Protein AF-A0A950LUX8-F1 (afdb_monomer)

Foldseek 3Di:
DDDDDPPPDPPPPPDDQDDDPVLVVCVVVVNRDPVSVVSVLVNLLVVLVVLLVVLLVLCVVPVVLQPPFDRLVVLVVLLVVLCVQPVVLLSVLSPQPVSVVLSVVLVVCSVVVHDDPDRSSLSSQVSQLSSVSSCVSSVHDDDGDGDADPQWGAHPPPGIDGHPPPPPPD

Solvent-accessible surface area (backbone atoms only — not comparable to full-atom values): 10126 Å² total; per-residue (Å²): 141,82,82,80,79,80,88,82,69,86,75,76,81,74,81,76,84,82,79,54,70,68,58,50,55,29,44,77,70,73,63,49,49,72,69,55,54,52,52,52,50,51,45,53,46,55,52,44,53,52,44,52,50,51,43,38,61,55,43,72,76,40,70,82,44,36,64,96,49,73,65,58,61,62,27,50,52,47,39,50,53,23,47,74,78,25,46,70,26,39,48,54,52,63,64,34,76,62,51,53,55,49,48,56,50,44,47,50,31,62,77,68,72,48,86,64,100,54,62,59,25,56,58,60,29,44,51,29,18,50,22,51,36,21,28,58,68,43,69,54,93,84,87,85,74,60,54,70,52,96,42,34,36,62,28,67,100,77,47,73,46,78,49,82,73,76,68,93,75,128

Radius of gyration: 19.94 Å; Cα contacts (8 Å, |Δi|>4): 164; chains: 1; bounding box: 80×37×57 Å

Structure (mmCIF, N/CA/C/O backbone):
data_AF-A0A950LUX8-F1
#
_entry.id   AF-A0A950LUX8-F1
#
loop_
_atom_site.group_PDB
_atom_site.id
_atom_site.type_symbol
_atom_site.label_atom_id
_atom_site.label_alt_id
_atom_site.label_comp_id
_atom_site.label_asym_id
_atom_site.label_entity_id
_atom_site.label_seq_id
_atom_site.pdbx_PDB_ins_code
_atom_site.Cartn_x
_atom_site.Cartn_y
_atom_site.Cartn_z
_atom_site.occupancy
_atom_site.B_iso_or_equiv
_atom_site.auth_seq_id
_atom_site.auth_comp_id
_atom_site.auth_asym_id
_atom_site.auth_atom_id
_atom_site.pdbx_PDB_model_num
ATOM 1 N N . MET A 1 1 ? 45.163 2.218 28.866 1.00 37.00 1 MET A N 1
ATOM 2 C CA . MET A 1 1 ? 43.900 1.537 29.211 1.00 37.00 1 MET A CA 1
ATOM 3 C C . MET A 1 1 ? 42.881 2.001 28.191 1.00 37.00 1 MET A C 1
ATOM 5 O O . MET A 1 1 ? 42.358 3.098 28.308 1.00 37.00 1 MET A O 1
ATOM 9 N N . THR A 1 2 ? 42.770 1.250 27.102 1.00 33.84 2 THR A N 1
ATOM 10 C CA . THR A 1 2 ? 42.078 1.651 25.873 1.00 33.84 2 THR A CA 1
ATOM 11 C C . THR A 1 2 ? 40.810 0.820 25.799 1.00 33.84 2 THR A C 1
ATOM 13 O O . THR A 1 2 ? 40.890 -0.402 25.706 1.00 33.84 2 THR A O 1
ATOM 16 N N . VAL A 1 3 ? 39.655 1.465 25.919 1.00 39.97 3 VAL A N 1
ATOM 17 C CA . VAL A 1 3 ? 38.360 0.820 25.685 1.00 39.97 3 VAL A CA 1
ATOM 18 C C . VAL A 1 3 ? 38.138 0.843 24.171 1.00 39.97 3 VAL A C 1
ATOM 20 O O . VAL A 1 3 ? 38.197 1.935 23.600 1.00 39.97 3 VAL A O 1
ATOM 23 N N . PRO A 1 4 ? 37.949 -0.297 23.487 1.00 37.53 4 PRO A N 1
ATOM 24 C CA . PRO A 1 4 ? 37.581 -0.266 22.085 1.00 37.53 4 PRO A CA 1
ATOM 25 C C . PRO A 1 4 ? 36.107 0.132 21.986 1.00 37.53 4 PRO A C 1
ATOM 27 O O . PRO A 1 4 ? 35.255 -0.431 22.670 1.00 37.53 4 PRO A O 1
ATOM 30 N N . ALA A 1 5 ? 35.828 1.134 21.156 1.00 38.97 5 ALA A N 1
ATOM 31 C CA . ALA A 1 5 ? 34.477 1.435 20.720 1.00 38.97 5 ALA A CA 1
ATOM 32 C C . ALA A 1 5 ? 34.011 0.286 19.819 1.00 38.97 5 ALA A C 1
ATOM 34 O O . ALA A 1 5 ? 34.668 -0.030 18.826 1.00 38.97 5 ALA A O 1
ATOM 35 N N . GLU A 1 6 ? 32.914 -0.360 20.205 1.00 37.38 6 GLU A N 1
ATOM 36 C CA . GLU A 1 6 ? 32.218 -1.319 19.359 1.00 37.38 6 GLU A CA 1
ATOM 37 C C . GLU A 1 6 ? 31.734 -0.604 18.096 1.00 37.38 6 GLU A C 1
ATOM 39 O O . GLU A 1 6 ? 30.956 0.351 18.141 1.00 37.38 6 GLU A O 1
ATOM 44 N N . ASP A 1 7 ? 32.250 -1.070 16.965 1.00 35.94 7 ASP A N 1
ATOM 45 C CA . ASP A 1 7 ? 31.878 -0.630 15.631 1.00 35.94 7 ASP A CA 1
ATOM 46 C C . ASP A 1 7 ? 30.485 -1.201 15.316 1.00 35.94 7 ASP A C 1
ATOM 48 O O . ASP A 1 7 ? 30.314 -2.325 14.835 1.00 35.94 7 ASP A O 1
ATOM 52 N N . HIS A 1 8 ? 29.452 -0.458 15.704 1.00 44.38 8 HIS A N 1
ATOM 53 C CA . HIS A 1 8 ? 28.058 -0.758 15.399 1.00 44.38 8 HIS A CA 1
ATOM 54 C C . HIS A 1 8 ? 27.531 0.209 14.345 1.00 44.38 8 HIS A C 1
ATOM 56 O O . HIS A 1 8 ? 26.771 1.128 14.637 1.00 44.38 8 HIS A O 1
ATOM 62 N N . ALA A 1 9 ? 27.890 -0.041 13.089 1.00 38.06 9 ALA A N 1
ATOM 63 C CA . ALA A 1 9 ? 27.089 0.403 11.958 1.00 38.06 9 ALA A CA 1
ATOM 64 C C . ALA A 1 9 ? 27.311 -0.535 10.771 1.00 38.06 9 ALA A C 1
ATOM 66 O O . ALA A 1 9 ? 28.170 -0.312 9.918 1.00 38.06 9 ALA A O 1
ATOM 67 N N . ALA A 1 10 ? 26.490 -1.584 10.686 1.00 40.12 10 ALA A N 1
ATOM 68 C CA . ALA A 1 10 ? 26.242 -2.232 9.410 1.00 40.12 10 ALA A CA 1
ATOM 69 C C . ALA A 1 10 ? 25.666 -1.167 8.465 1.00 40.12 10 ALA A C 1
ATOM 71 O O . ALA A 1 10 ? 24.485 -0.828 8.522 1.00 40.12 10 ALA A O 1
ATOM 72 N N . SER A 1 11 ? 26.529 -0.583 7.637 1.00 46.03 11 SER A N 1
ATOM 73 C CA . SER A 1 11 ? 26.121 0.286 6.543 1.00 46.03 11 SER A CA 1
ATOM 74 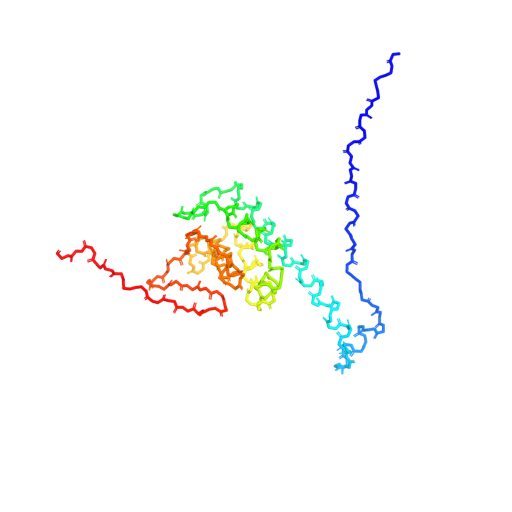C C . SER A 1 11 ? 25.326 -0.577 5.570 1.00 46.03 11 SER A C 1
ATOM 76 O O . SER A 1 11 ? 25.897 -1.328 4.782 1.00 46.03 11 SER A O 1
ATOM 78 N N . HIS A 1 12 ? 23.999 -0.539 5.666 1.00 53.03 12 HIS A N 1
ATOM 79 C CA . HIS A 1 12 ? 23.144 -1.096 4.630 1.00 53.03 12 HIS A CA 1
ATOM 80 C C . HIS A 1 12 ? 23.356 -0.258 3.369 1.00 53.03 12 HIS A C 1
ATOM 82 O O . HIS A 1 12 ? 22.800 0.831 3.239 1.00 53.03 12 HIS A O 1
ATOM 88 N N . ASP A 1 13 ? 24.207 -0.746 2.469 1.00 64.69 13 ASP A N 1
ATOM 89 C CA . ASP A 1 13 ? 24.461 -0.106 1.185 1.00 64.69 13 ASP A CA 1
ATOM 90 C C . ASP A 1 13 ? 23.191 -0.228 0.329 1.00 64.69 13 ASP A C 1
ATOM 92 O O . ASP A 1 13 ? 22.910 -1.254 -0.299 1.00 64.69 13 ASP A O 1
ATOM 96 N N . PHE A 1 14 ? 22.328 0.787 0.400 1.00 70.69 14 PHE A N 1
ATOM 97 C CA . PHE A 1 14 ? 21.111 0.832 -0.396 1.00 70.69 14 PHE A CA 1
ATOM 98 C C . PHE A 1 14 ? 21.493 1.093 -1.853 1.00 70.69 14 PHE A C 1
ATOM 100 O O . PHE A 1 14 ? 21.807 2.219 -2.240 1.00 70.69 14 PHE A O 1
ATOM 107 N N . ALA A 1 15 ? 21.427 0.049 -2.680 1.00 83.31 15 ALA A N 1
ATOM 108 C CA . ALA A 1 15 ? 21.651 0.179 -4.112 1.00 83.31 15 ALA A CA 1
ATOM 109 C C . ALA A 1 15 ? 20.645 1.168 -4.729 1.00 83.31 15 ALA A C 1
ATOM 111 O O . ALA A 1 15 ? 19.428 0.968 -4.681 1.00 83.31 15 ALA A O 1
ATOM 112 N N . LEU A 1 16 ? 21.163 2.238 -5.333 1.00 87.19 16 LEU A N 1
ATOM 113 C CA . LEU A 1 16 ? 20.342 3.215 -6.040 1.00 87.19 16 LEU A CA 1
ATOM 114 C C . LEU A 1 16 ? 19.815 2.624 -7.351 1.00 87.19 16 LEU A C 1
ATOM 116 O O . LEU A 1 16 ? 20.558 2.014 -8.124 1.00 87.19 16 LEU A O 1
ATOM 120 N N . HIS A 1 17 ? 18.538 2.874 -7.641 1.00 91.50 17 HIS A N 1
ATOM 121 C CA . HIS A 1 17 ? 17.955 2.566 -8.946 1.00 91.50 17 HIS A CA 1
ATOM 122 C C . HIS A 1 17 ? 18.520 3.520 -10.002 1.00 91.50 17 HIS A C 1
ATOM 124 O O . HIS A 1 17 ? 18.457 4.738 -9.838 1.00 91.50 17 HIS A O 1
ATOM 130 N N . ARG A 1 18 ? 19.080 2.975 -11.088 1.00 90.38 18 ARG A N 1
ATOM 131 C CA . ARG A 1 18 ? 19.699 3.748 -12.179 1.00 90.38 18 ARG A CA 1
ATOM 132 C C . ARG A 1 18 ? 19.106 3.350 -13.527 1.00 90.38 18 ARG A C 1
ATOM 134 O O . ARG A 1 18 ? 18.757 2.190 -13.746 1.00 90.38 18 ARG A O 1
ATOM 141 N N . LEU A 1 19 ? 19.045 4.318 -14.435 1.00 91.25 19 LEU A N 1
ATOM 142 C CA . LEU A 1 19 ? 18.671 4.140 -15.834 1.00 91.25 19 LEU A CA 1
ATOM 143 C C . LEU A 1 19 ? 19.786 4.729 -16.702 1.00 91.25 19 LEU A C 1
ATOM 145 O O . LEU A 1 19 ? 20.286 5.811 -16.395 1.00 91.25 19 LEU A O 1
ATOM 149 N N . SER A 1 20 ? 20.209 4.012 -17.744 1.00 91.56 20 SER A N 1
ATOM 150 C CA . SER A 1 20 ? 21.188 4.550 -18.691 1.00 91.56 20 SER A CA 1
ATOM 151 C C . SER A 1 20 ? 20.543 5.620 -19.577 1.00 91.56 20 SER A C 1
ATOM 153 O O . SER A 1 20 ? 19.335 5.583 -19.815 1.00 91.56 20 SER A O 1
ATOM 155 N N . TRP A 1 21 ? 21.340 6.549 -20.108 1.00 93.69 21 TRP A N 1
ATOM 156 C CA . TRP A 1 21 ? 20.840 7.540 -21.068 1.00 93.69 21 TRP A CA 1
ATOM 157 C C . TRP A 1 21 ? 20.254 6.890 -22.325 1.00 93.69 21 TRP A C 1
ATOM 159 O O . TRP A 1 21 ? 19.220 7.333 -22.804 1.00 93.69 21 TRP A O 1
ATOM 169 N N . ALA A 1 22 ? 20.849 5.794 -22.806 1.00 92.00 22 ALA A N 1
ATOM 170 C CA . ALA A 1 22 ? 20.324 5.050 -23.950 1.00 92.00 22 ALA A CA 1
ATOM 171 C C . ALA A 1 22 ? 18.935 4.448 -23.668 1.00 92.00 22 ALA A C 1
ATOM 173 O O . ALA A 1 22 ? 18.021 4.578 -24.479 1.00 92.00 22 ALA A O 1
ATOM 174 N N . ASP A 1 23 ? 18.739 3.833 -22.497 1.00 92.12 23 ASP A N 1
ATOM 175 C CA . ASP A 1 23 ? 17.427 3.297 -22.114 1.00 92.12 23 ASP A CA 1
ATOM 176 C C . ASP A 1 23 ? 16.381 4.402 -21.930 1.00 92.12 23 ASP A C 1
ATOM 178 O O . ASP A 1 23 ? 15.212 4.209 -22.265 1.00 92.12 23 ASP A O 1
ATOM 182 N N . PHE A 1 24 ? 16.788 5.547 -21.375 1.00 91.56 24 PHE A N 1
ATOM 183 C CA . PHE A 1 24 ? 15.927 6.720 -21.232 1.00 91.56 24 PHE A CA 1
ATOM 184 C C . PHE A 1 24 ? 15.457 7.223 -22.600 1.00 91.56 24 PHE A C 1
ATOM 186 O O . PHE A 1 24 ? 14.265 7.447 -22.806 1.00 91.56 24 PHE A O 1
ATOM 193 N N . ASP A 1 25 ? 16.379 7.311 -23.552 1.00 93.44 25 ASP A N 1
ATOM 194 C CA . ASP A 1 25 ? 16.121 7.711 -24.929 1.00 93.44 25 ASP A CA 1
ATOM 195 C C . ASP A 1 25 ? 15.163 6.765 -25.661 1.00 93.44 25 ASP A C 1
ATOM 197 O O . ASP A 1 25 ? 14.292 7.223 -26.405 1.00 93.44 25 ASP A O 1
ATOM 201 N N . HIS A 1 26 ? 15.287 5.454 -25.446 1.00 91.81 26 HIS A N 1
ATOM 202 C CA . HIS A 1 26 ? 14.331 4.483 -25.979 1.00 91.81 26 HIS A CA 1
ATOM 203 C C . HIS A 1 26 ? 12.961 4.617 -25.314 1.00 91.81 26 HIS A C 1
ATOM 205 O O . HIS A 1 26 ? 11.940 4.600 -25.999 1.00 91.81 26 HIS A O 1
ATOM 211 N N . LEU A 1 27 ? 12.910 4.807 -23.992 1.00 91.25 27 LEU A N 1
ATOM 212 C CA . LEU A 1 27 ? 11.652 5.022 -23.276 1.00 91.25 27 LEU A CA 1
ATOM 213 C C . LEU A 1 27 ? 10.917 6.269 -23.794 1.00 91.25 27 LEU A C 1
ATOM 215 O O . LEU A 1 27 ? 9.715 6.205 -24.039 1.00 91.25 27 LEU A O 1
ATOM 219 N N . ALA A 1 28 ? 11.637 7.374 -24.009 1.00 91.38 28 ALA A N 1
ATOM 220 C CA . ALA A 1 28 ? 11.084 8.634 -24.506 1.00 91.38 28 ALA A CA 1
ATOM 221 C C . ALA A 1 28 ? 10.488 8.516 -25.920 1.00 91.38 28 ALA A C 1
ATOM 223 O O . ALA A 1 28 ? 9.566 9.254 -26.264 1.00 91.38 28 ALA A O 1
ATOM 224 N N . ARG A 1 29 ? 10.980 7.566 -26.721 1.00 94.44 29 ARG A N 1
ATOM 225 C CA . ARG A 1 29 ? 10.457 7.242 -28.057 1.00 94.44 29 ARG A CA 1
ATOM 226 C C . ARG A 1 29 ? 9.345 6.186 -28.041 1.00 94.44 29 ARG A C 1
ATOM 228 O O . ARG A 1 29 ? 8.789 5.876 -29.087 1.00 94.44 29 ARG A O 1
ATOM 235 N N . GLY A 1 30 ? 9.005 5.634 -26.874 1.00 89.44 30 GLY A N 1
ATOM 236 C CA . GLY A 1 30 ? 8.060 4.517 -26.753 1.00 89.44 30 GLY A CA 1
ATOM 237 C C . GLY A 1 30 ? 8.648 3.157 -27.152 1.00 89.44 30 GLY A C 1
ATOM 238 O O . GLY A 1 30 ? 7.916 2.181 -27.273 1.00 89.44 30 GLY A O 1
ATOM 239 N N . GLU A 1 31 ? 9.967 3.072 -27.318 1.00 89.69 31 GLU A N 1
ATOM 240 C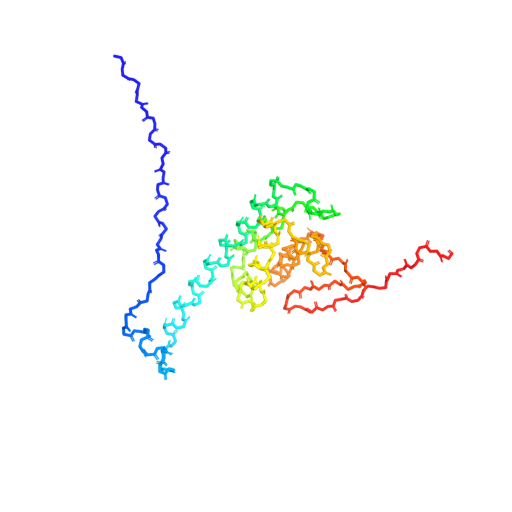 CA . GLU A 1 31 ? 10.717 1.886 -27.755 1.00 89.69 31 GLU A CA 1
ATOM 241 C C . GLU A 1 31 ? 11.355 1.121 -26.579 1.00 89.69 31 GLU A C 1
ATOM 243 O O . GLU A 1 31 ? 12.166 0.214 -26.763 1.00 89.69 31 GLU A O 1
ATOM 248 N N . GLY A 1 32 ? 11.022 1.491 -25.340 1.00 82.19 32 GLY A N 1
ATOM 249 C CA . GLY A 1 32 ? 11.555 0.851 -24.141 1.00 82.19 32 GLY A CA 1
ATOM 250 C C . GLY A 1 32 ? 11.154 -0.625 -24.054 1.00 82.19 32 GLY A C 1
ATOM 251 O O . GLY A 1 32 ? 9.992 -0.954 -23.825 1.00 82.19 32 GLY A O 1
ATOM 252 N N . GLY A 1 33 ? 12.127 -1.528 -24.194 1.00 88.19 33 GLY A N 1
ATOM 253 C CA . GLY A 1 33 ? 11.894 -2.969 -24.090 1.00 88.19 33 GLY A CA 1
ATOM 254 C C . GLY A 1 33 ? 11.505 -3.436 -22.679 1.00 88.19 33 GLY A C 1
ATOM 255 O O . GLY A 1 33 ? 11.678 -2.728 -21.683 1.00 88.19 33 GLY A O 1
ATOM 256 N N . ALA A 1 34 ? 11.046 -4.688 -22.570 1.00 88.88 34 ALA A N 1
ATOM 257 C CA . ALA A 1 34 ? 10.591 -5.289 -21.308 1.00 88.88 34 ALA A CA 1
ATOM 258 C C . ALA A 1 34 ? 11.615 -5.173 -20.159 1.00 88.88 34 ALA A C 1
ATOM 260 O O . ALA A 1 34 ? 11.234 -4.960 -19.010 1.00 88.88 34 ALA A O 1
ATOM 261 N N . GLY A 1 35 ? 12.916 -5.249 -20.460 1.00 88.25 35 GLY A N 1
ATOM 262 C CA . GLY A 1 35 ? 13.978 -5.074 -19.465 1.00 88.25 35 GLY A CA 1
ATOM 263 C C . GLY A 1 35 ? 13.992 -3.685 -18.812 1.00 88.25 35 GLY A C 1
ATOM 264 O O . GLY A 1 35 ? 14.188 -3.582 -17.602 1.00 88.25 35 GLY A O 1
ATOM 265 N N . VAL A 1 36 ? 13.727 -2.621 -19.579 1.00 90.56 36 VAL A N 1
ATOM 266 C CA . VAL A 1 36 ? 13.625 -1.244 -19.062 1.00 90.56 36 VAL A CA 1
ATOM 267 C C . VAL A 1 36 ? 12.399 -1.110 -18.160 1.00 90.56 36 VAL A C 1
ATOM 269 O O . VAL A 1 36 ? 12.492 -0.591 -17.048 1.00 90.56 36 VAL A O 1
ATOM 272 N N . VAL A 1 37 ? 11.261 -1.654 -18.596 1.00 89.88 37 VAL A N 1
ATOM 273 C CA . VAL A 1 37 ? 10.010 -1.640 -17.822 1.00 89.88 37 VAL A CA 1
ATOM 274 C C . VAL A 1 37 ? 10.166 -2.386 -16.494 1.00 89.88 37 VAL A C 1
ATOM 276 O O . VAL A 1 37 ? 9.689 -1.915 -15.461 1.00 89.88 37 VAL A O 1
ATOM 279 N N . LEU A 1 38 ? 10.873 -3.520 -16.481 1.00 89.69 38 LEU A N 1
ATOM 280 C CA . LEU A 1 38 ? 11.165 -4.266 -15.254 1.00 89.69 38 LEU A CA 1
ATOM 281 C C . LEU A 1 38 ? 12.044 -3.466 -14.283 1.00 89.69 38 LEU A C 1
ATOM 283 O O . LEU A 1 38 ? 11.775 -3.478 -13.080 1.00 89.69 38 LEU A O 1
ATOM 287 N N . ARG A 1 39 ? 13.041 -2.720 -14.783 1.00 90.50 39 ARG A N 1
ATOM 288 C CA . ARG A 1 39 ? 13.853 -1.813 -13.94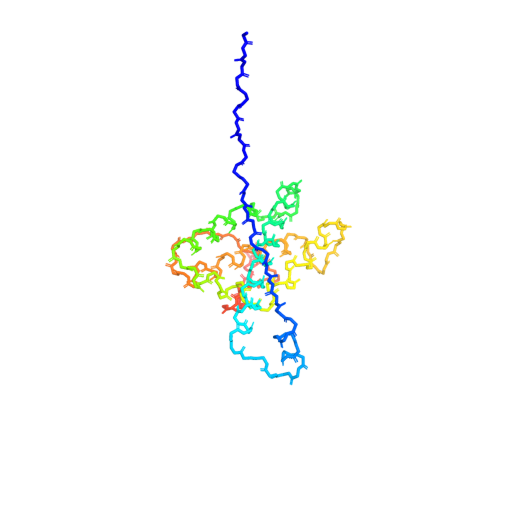9 1.00 90.50 39 ARG A CA 1
ATOM 289 C C . ARG A 1 39 ? 13.001 -0.712 -13.320 1.00 90.50 39 ARG A C 1
ATOM 291 O O . ARG A 1 39 ? 13.075 -0.509 -12.111 1.00 90.50 39 ARG A O 1
ATOM 298 N N . LEU A 1 40 ? 12.136 -0.065 -14.102 1.00 90.25 40 LEU A N 1
ATOM 299 C CA . LEU A 1 40 ? 11.211 0.951 -13.587 1.00 90.25 40 LEU A CA 1
ATOM 300 C C . LEU A 1 40 ? 10.247 0.371 -12.549 1.00 90.25 40 LEU A C 1
ATOM 302 O O . LEU A 1 40 ? 10.041 0.974 -11.498 1.00 90.25 40 LEU A O 1
ATOM 306 N N . ARG A 1 41 ? 9.700 -0.826 -12.793 1.00 89.88 41 ARG A N 1
ATOM 307 C CA . ARG A 1 41 ? 8.834 -1.520 -11.830 1.00 89.88 41 ARG A CA 1
ATOM 308 C C . ARG A 1 41 ? 9.567 -1.797 -10.514 1.00 89.88 41 ARG A C 1
ATOM 310 O O . ARG A 1 41 ? 8.970 -1.622 -9.455 1.00 89.88 41 ARG A O 1
ATOM 317 N N . SER A 1 42 ? 10.838 -2.197 -10.572 1.00 90.88 42 SER A N 1
ATOM 318 C CA . SER A 1 42 ? 11.673 -2.411 -9.383 1.00 90.88 42 SER A CA 1
ATOM 319 C C . SER A 1 42 ? 11.879 -1.115 -8.587 1.00 90.88 42 SER A C 1
ATOM 321 O O . SER A 1 42 ? 11.653 -1.092 -7.376 1.00 90.88 42 SER A O 1
ATOM 323 N N . ALA A 1 43 ? 12.195 -0.010 -9.270 1.00 91.44 43 ALA A N 1
ATOM 324 C CA . ALA A 1 43 ? 12.337 1.305 -8.644 1.00 91.44 43 ALA A CA 1
ATOM 325 C C . ALA A 1 43 ? 11.039 1.766 -7.970 1.00 91.44 43 ALA A C 1
ATOM 327 O O . ALA A 1 43 ? 11.026 2.170 -6.806 1.00 91.44 43 ALA A O 1
ATOM 328 N N . GLU A 1 44 ? 9.924 1.628 -8.680 1.00 90.50 44 GLU A N 1
ATOM 329 C CA . GLU A 1 44 ? 8.591 1.968 -8.198 1.00 90.50 44 GLU A CA 1
ATOM 330 C C . GLU A 1 44 ? 8.156 1.108 -7.001 1.00 90.50 44 GLU A C 1
ATOM 332 O O . GLU A 1 44 ? 7.516 1.608 -6.072 1.00 90.50 44 GLU A O 1
ATOM 337 N N . ARG A 1 45 ? 8.542 -0.172 -6.974 1.00 91.75 45 ARG A N 1
ATOM 338 C CA . ARG A 1 45 ? 8.334 -1.060 -5.825 1.00 91.75 45 ARG A CA 1
ATOM 339 C C . ARG A 1 45 ? 9.089 -0.560 -4.592 1.00 91.75 45 ARG A C 1
ATOM 341 O O . ARG A 1 45 ? 8.469 -0.387 -3.544 1.00 91.75 45 ARG A O 1
ATOM 348 N N . SER A 1 46 ? 10.393 -0.289 -4.710 1.00 92.31 46 SER A N 1
ATOM 349 C CA . SER A 1 46 ? 11.201 0.251 -3.604 1.00 92.31 46 SER A CA 1
ATOM 350 C C . SER A 1 46 ? 10.650 1.585 -3.104 1.00 92.31 46 SER A C 1
ATOM 352 O O . SER A 1 46 ? 10.490 1.772 -1.900 1.00 92.31 46 SER A O 1
ATOM 354 N N . ARG A 1 47 ? 10.287 2.490 -4.021 1.00 90.94 47 ARG A N 1
ATOM 355 C CA . ARG A 1 47 ? 9.703 3.793 -3.686 1.00 90.94 47 ARG A CA 1
ATOM 356 C C . ARG A 1 47 ? 8.421 3.651 -2.867 1.00 90.94 47 ARG A C 1
ATOM 358 O O . ARG A 1 47 ? 8.257 4.356 -1.875 1.00 90.94 47 ARG A O 1
ATOM 365 N N . ARG A 1 48 ? 7.510 2.751 -3.255 1.00 92.31 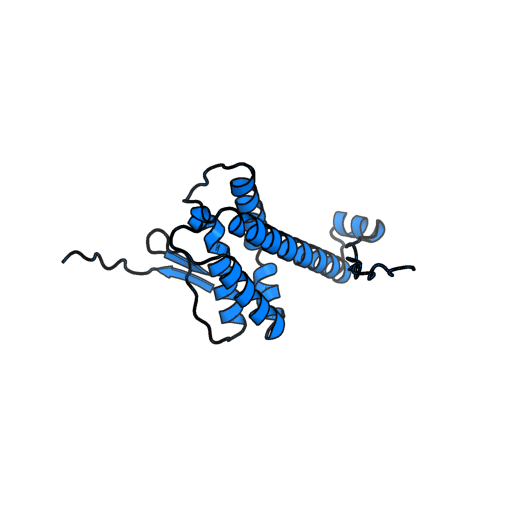48 ARG A N 1
ATOM 366 C CA . ARG A 1 48 ? 6.259 2.529 -2.511 1.00 92.31 48 ARG A CA 1
ATOM 367 C C . ARG A 1 48 ? 6.506 1.921 -1.137 1.00 92.31 48 ARG A C 1
ATOM 369 O O . ARG A 1 48 ? 5.908 2.400 -0.186 1.00 92.31 48 ARG A O 1
ATOM 376 N N . LEU A 1 49 ? 7.405 0.947 -1.008 1.00 92.81 49 LEU A N 1
ATOM 377 C CA . LEU A 1 49 ? 7.761 0.388 0.303 1.00 92.81 49 LEU A CA 1
ATOM 378 C C . LEU A 1 49 ? 8.320 1.452 1.251 1.00 92.81 49 LEU A C 1
ATOM 380 O O . LEU A 1 49 ? 7.888 1.527 2.397 1.00 92.81 49 LEU A O 1
ATOM 384 N N . LEU A 1 50 ? 9.217 2.311 0.761 1.00 92.56 50 LEU A N 1
ATOM 385 C CA . LEU A 1 50 ? 9.759 3.418 1.551 1.00 92.56 50 LEU A CA 1
ATOM 386 C C . LEU A 1 50 ? 8.678 4.433 1.940 1.00 92.56 50 LEU A C 1
ATOM 388 O O . LEU A 1 50 ? 8.677 4.914 3.067 1.00 92.56 50 LEU A O 1
ATOM 392 N N . LEU A 1 51 ? 7.730 4.734 1.046 1.00 92.38 51 LEU A N 1
ATOM 393 C CA . LEU A 1 51 ? 6.602 5.612 1.369 1.00 92.38 51 LEU A CA 1
ATOM 394 C C . LEU A 1 51 ? 5.662 5.007 2.412 1.00 92.38 51 LEU A C 1
ATOM 396 O O . LEU A 1 51 ? 5.243 5.724 3.314 1.00 92.38 51 LEU A O 1
ATOM 400 N N . LEU A 1 52 ? 5.337 3.716 2.308 1.00 93.94 52 LEU A N 1
ATOM 401 C CA . LEU A 1 52 ? 4.527 3.029 3.315 1.00 93.94 52 LEU A CA 1
ATOM 402 C C . LEU A 1 52 ? 5.241 3.014 4.667 1.00 93.94 52 LEU A C 1
ATOM 404 O O . LEU A 1 52 ? 4.623 3.317 5.680 1.00 93.94 52 LEU A O 1
ATOM 408 N N . ARG A 1 53 ? 6.549 2.736 4.677 1.00 94.94 53 ARG A N 1
ATOM 409 C CA . ARG A 1 53 ? 7.359 2.772 5.894 1.00 94.94 53 ARG A CA 1
ATOM 410 C C . ARG A 1 53 ? 7.375 4.164 6.526 1.00 94.94 53 ARG A C 1
ATOM 412 O O . ARG A 1 53 ? 7.114 4.285 7.716 1.00 94.94 53 ARG A O 1
ATOM 419 N N . ALA A 1 54 ? 7.612 5.203 5.728 1.00 93.88 54 ALA A N 1
ATOM 420 C CA . ALA A 1 54 ? 7.586 6.584 6.198 1.00 93.88 54 ALA A CA 1
ATOM 421 C C . ALA A 1 54 ? 6.198 6.987 6.720 1.00 93.88 54 ALA A C 1
ATOM 423 O O . ALA A 1 54 ? 6.104 7.722 7.696 1.00 93.88 54 ALA A O 1
ATOM 424 N N . LEU A 1 55 ? 5.122 6.497 6.096 1.00 93.75 55 LEU A N 1
ATOM 425 C CA . LEU A 1 55 ? 3.761 6.715 6.579 1.00 93.75 55 LEU A CA 1
ATOM 426 C C . LEU A 1 55 ? 3.568 6.087 7.963 1.00 93.75 55 LEU A C 1
ATOM 428 O O . LEU A 1 55 ? 3.112 6.774 8.869 1.00 93.75 55 LEU A O 1
ATOM 432 N N . VAL A 1 56 ? 3.954 4.818 8.139 1.00 94.88 56 VAL A N 1
ATOM 433 C CA . VAL A 1 56 ? 3.883 4.123 9.436 1.00 94.88 56 VAL A CA 1
ATOM 434 C C . VAL A 1 56 ? 4.655 4.908 10.496 1.00 94.88 56 VAL A C 1
ATOM 436 O O . VAL A 1 56 ? 4.087 5.242 11.530 1.00 94.88 56 VAL A O 1
ATOM 439 N N . GLU A 1 57 ? 5.896 5.299 10.205 1.00 94.25 57 GLU A N 1
ATOM 440 C CA . GLU A 1 57 ? 6.747 6.063 11.128 1.00 94.25 57 GLU A CA 1
ATOM 441 C C . GLU A 1 57 ? 6.189 7.441 11.497 1.00 94.25 57 GLU A C 1
ATOM 443 O O . GLU A 1 57 ? 6.366 7.892 12.624 1.00 94.25 57 GLU A O 1
ATOM 448 N N . GLU A 1 58 ? 5.539 8.148 10.572 1.00 92.88 58 GLU A N 1
ATOM 449 C CA . GLU A 1 58 ? 4.898 9.423 10.908 1.00 92.88 58 GLU A CA 1
ATOM 450 C C . GLU A 1 58 ? 3.631 9.215 11.728 1.00 92.88 58 GLU A C 1
ATOM 452 O O . GLU A 1 58 ? 3.363 9.972 12.655 1.00 92.88 58 GLU A O 1
ATOM 457 N N . THR A 1 59 ? 2.862 8.171 11.423 1.00 92.25 59 THR A N 1
ATOM 458 C CA . THR A 1 59 ? 1.629 7.880 12.154 1.00 92.25 59 THR A CA 1
ATOM 459 C C . THR A 1 59 ? 1.936 7.483 13.600 1.00 92.25 59 THR A C 1
ATOM 461 O O . THR A 1 59 ? 1.322 8.029 14.510 1.00 92.25 59 THR A O 1
ATOM 464 N N . THR A 1 60 ? 2.945 6.652 13.869 1.00 89.31 60 THR A N 1
ATOM 465 C CA . THR A 1 60 ? 3.299 6.247 15.245 1.00 89.31 60 THR A CA 1
ATOM 466 C C . THR A 1 60 ? 3.698 7.419 16.146 1.00 89.31 60 THR A C 1
ATOM 468 O O . THR A 1 60 ? 3.489 7.360 17.356 1.00 89.31 60 THR A O 1
ATOM 471 N N . LYS A 1 61 ? 4.195 8.522 15.574 1.00 90.56 61 LYS A N 1
ATOM 472 C CA . LYS A 1 61 ? 4.503 9.768 16.301 1.00 90.56 61 LYS A CA 1
ATOM 473 C C . LYS A 1 61 ? 3.267 10.604 16.642 1.00 90.56 61 LYS A C 1
ATOM 475 O O . LYS A 1 61 ? 3.391 11.594 17.358 1.00 90.56 61 LYS A O 1
ATOM 480 N N . THR A 1 62 ? 2.099 10.280 16.095 1.00 88.44 62 THR A N 1
ATOM 481 C CA . THR A 1 62 ? 0.884 11.102 16.195 1.00 88.44 62 THR A CA 1
ATOM 482 C C . THR A 1 62 ? -0.351 10.212 16.403 1.00 88.44 62 THR A C 1
ATOM 484 O O . THR A 1 62 ? -1.179 10.098 15.499 1.00 88.44 62 THR A O 1
ATOM 487 N N . PRO A 1 63 ? -0.491 9.544 17.568 1.00 84.31 63 PRO A N 1
ATOM 488 C CA . PRO A 1 63 ? -1.523 8.530 17.798 1.00 84.31 63 PRO A CA 1
ATOM 489 C C . PRO A 1 63 ? -2.971 8.958 17.553 1.00 84.31 63 PRO A C 1
ATOM 491 O O . PRO A 1 63 ? -3.822 8.155 17.175 1.00 84.31 63 PRO A O 1
ATOM 494 N N . GLU A 1 64 ? -3.251 10.246 17.703 1.00 87.88 64 GLU A N 1
ATOM 495 C CA . GLU A 1 64 ? -4.550 10.857 17.456 1.00 87.88 64 GLU A CA 1
ATOM 496 C C . GLU A 1 64 ? -5.057 10.693 16.010 1.00 87.88 64 GLU A C 1
ATOM 498 O O . GLU A 1 64 ? -6.257 10.837 15.765 1.00 87.88 64 GLU A O 1
ATOM 503 N N . VAL A 1 65 ? -4.188 10.368 15.040 1.00 88.06 65 VAL A N 1
ATOM 504 C CA . VAL A 1 65 ? -4.584 10.266 13.624 1.00 88.06 65 VAL A CA 1
ATOM 505 C C . VAL A 1 65 ? -5.220 8.931 13.245 1.00 88.06 65 VAL A C 1
ATOM 507 O O . VAL A 1 65 ? -5.853 8.879 12.193 1.00 88.06 65 VAL A O 1
ATOM 510 N N . PHE A 1 66 ? -5.085 7.864 14.045 1.00 85.62 66 PHE A N 1
ATOM 511 C CA . PHE A 1 66 ? -5.655 6.543 13.699 1.00 85.62 66 PHE A CA 1
ATOM 512 C C . PHE A 1 66 ? -7.135 6.424 14.076 1.00 85.62 66 PHE A C 1
ATOM 514 O O . PHE A 1 66 ? -7.822 5.524 13.593 1.00 85.62 66 PHE A O 1
ATOM 521 N N . GLY A 1 67 ? -7.651 7.338 14.906 1.00 88.19 67 GLY A N 1
ATOM 522 C CA . GLY A 1 67 ? -9.046 7.332 15.345 1.00 88.19 67 GLY A CA 1
ATOM 523 C C . GLY A 1 67 ? -9.445 5.985 15.973 1.00 88.19 67 GLY A C 1
ATOM 524 O O . GLY A 1 67 ? -8.788 5.554 16.915 1.00 88.19 67 GLY A O 1
ATOM 525 N N . PRO A 1 68 ? -10.511 5.317 15.485 1.00 90.31 68 PRO A N 1
ATOM 526 C CA . PRO A 1 68 ? -10.977 4.043 16.039 1.00 90.31 68 PRO A CA 1
ATOM 527 C C . PRO A 1 68 ? -10.149 2.829 15.589 1.00 90.31 68 PRO A C 1
ATOM 529 O O . PRO A 1 68 ? -10.426 1.713 16.024 1.00 90.31 68 PRO A O 1
ATOM 532 N N . LEU A 1 69 ? -9.200 3.010 14.667 1.00 93.12 69 LEU A N 1
ATOM 533 C CA . LEU A 1 69 ? -8.398 1.917 14.130 1.00 93.12 69 LEU A CA 1
ATOM 534 C C . LEU A 1 69 ? -7.190 1.624 15.025 1.00 93.12 69 LEU A C 1
ATOM 536 O O . LEU A 1 69 ? -6.676 2.527 15.690 1.00 93.12 69 LEU A O 1
ATOM 540 N N . PRO A 1 70 ? -6.701 0.372 15.011 1.00 93.06 70 PRO A N 1
ATOM 541 C CA . PRO A 1 70 ? -5.455 0.029 15.672 1.00 93.06 70 PRO A CA 1
ATOM 542 C C . PRO A 1 70 ? -4.251 0.714 15.009 1.00 93.06 70 PRO A C 1
ATOM 544 O O . PRO A 1 70 ? -4.353 1.306 13.925 1.00 93.06 70 PRO A O 1
ATOM 547 N N . SER A 1 71 ? -3.097 0.601 15.671 1.00 94.06 71 SER A N 1
ATOM 548 C CA . SER A 1 71 ? -1.828 1.162 15.205 1.00 94.06 71 SER A CA 1
ATOM 549 C C . SER A 1 71 ? -1.523 0.759 13.761 1.00 94.06 71 SER A C 1
ATOM 551 O O . SER A 1 71 ? -1.834 -0.345 13.311 1.00 94.06 71 SER A O 1
ATOM 553 N N . SER A 1 72 ? -0.858 1.651 13.027 1.00 94.31 72 SER A N 1
ATOM 554 C CA . SER A 1 72 ? -0.356 1.345 11.681 1.00 94.31 72 SER A CA 1
ATOM 555 C C . SER A 1 72 ? 0.756 0.287 11.693 1.00 94.31 72 SER A C 1
ATOM 557 O O . SER A 1 72 ? 1.040 -0.304 10.650 1.00 94.31 72 SER A O 1
ATOM 559 N N . GLU A 1 73 ? 1.369 0.026 12.853 1.00 95.75 73 GLU A N 1
ATOM 560 C CA . GLU A 1 73 ? 2.342 -1.058 13.027 1.00 95.75 73 GLU A CA 1
ATOM 561 C C . GLU A 1 73 ? 1.702 -2.434 12.808 1.00 95.75 73 GLU A C 1
ATOM 563 O O . GLU A 1 73 ? 2.271 -3.237 12.075 1.00 95.75 73 GLU A O 1
ATOM 568 N N . ASP A 1 74 ? 0.477 -2.667 13.285 1.00 96.06 74 ASP A N 1
ATOM 569 C CA . ASP A 1 74 ? -0.237 -3.939 13.094 1.00 96.06 74 ASP A CA 1
ATOM 570 C C . ASP A 1 74 ? -0.437 -4.259 11.600 1.00 96.06 74 ASP A C 1
ATOM 572 O O . ASP A 1 74 ? -0.246 -5.388 11.137 1.00 96.06 74 ASP A O 1
ATOM 576 N N . ALA A 1 75 ? -0.784 -3.241 10.804 1.00 96.50 75 ALA A N 1
ATOM 577 C CA . ALA A 1 75 ? -0.898 -3.384 9.355 1.00 96.50 75 ALA A CA 1
ATOM 578 C C . ALA A 1 75 ? 0.465 -3.650 8.702 1.00 96.50 75 ALA A C 1
ATOM 580 O O . ALA A 1 75 ? 0.567 -4.450 7.768 1.00 96.50 75 ALA A O 1
ATOM 581 N N . TRP A 1 76 ? 1.518 -2.984 9.184 1.00 97.38 76 TRP A N 1
ATOM 582 C CA . TRP A 1 76 ? 2.883 -3.181 8.703 1.00 97.38 76 TRP A CA 1
ATOM 583 C C . TRP A 1 76 ? 3.397 -4.597 8.992 1.00 97.38 76 TRP A C 1
ATOM 585 O O . TRP A 1 76 ? 3.990 -5.224 8.114 1.00 97.38 76 TRP A O 1
ATOM 595 N N . GLU A 1 77 ? 3.117 -5.140 10.174 1.00 97.88 77 GLU A N 1
ATOM 596 C CA . GLU A 1 77 ? 3.441 -6.518 10.546 1.00 97.88 77 GLU A CA 1
ATOM 597 C C . GLU A 1 77 ? 2.698 -7.534 9.676 1.00 97.88 77 GLU A C 1
ATOM 599 O O . GLU A 1 77 ? 3.295 -8.503 9.197 1.00 97.88 77 GLU A O 1
ATOM 604 N N . LEU A 1 78 ? 1.413 -7.299 9.388 1.00 98.38 78 LEU A N 1
ATOM 605 C CA . LEU A 1 78 ? 0.661 -8.148 8.465 1.00 98.38 78 LEU A CA 1
ATOM 606 C C . LEU A 1 78 ? 1.265 -8.115 7.050 1.00 98.38 78 LEU A C 1
ATOM 608 O O . LEU A 1 78 ? 1.413 -9.165 6.423 1.00 98.38 78 LEU A O 1
ATOM 612 N N . LEU A 1 79 ? 1.692 -6.948 6.560 1.00 97.50 79 LEU A N 1
ATOM 613 C CA . LEU A 1 79 ? 2.411 -6.836 5.284 1.00 97.50 79 LEU A CA 1
ATOM 614 C C . LEU A 1 79 ? 3.764 -7.562 5.315 1.00 97.50 79 LEU A C 1
ATOM 616 O O . LEU A 1 79 ? 4.127 -8.202 4.326 1.00 97.50 79 LEU A O 1
ATOM 620 N N . ALA A 1 80 ? 4.494 -7.512 6.431 1.00 98.12 80 ALA A N 1
ATOM 621 C CA . ALA A 1 80 ? 5.748 -8.242 6.604 1.00 98.12 80 ALA A CA 1
ATOM 622 C C . ALA A 1 80 ? 5.528 -9.765 6.547 1.00 98.12 80 ALA A C 1
ATOM 624 O O . ALA A 1 80 ? 6.242 -10.465 5.827 1.00 98.12 80 ALA A O 1
ATOM 625 N N . ARG A 1 81 ? 4.474 -10.275 7.200 1.00 98.44 81 ARG A N 1
ATOM 626 C CA . ARG A 1 81 ? 4.057 -11.684 7.087 1.00 98.44 81 ARG A CA 1
ATOM 627 C C . ARG A 1 81 ? 3.730 -12.072 5.644 1.00 98.44 81 ARG A C 1
ATOM 629 O O . ARG A 1 81 ? 4.126 -13.144 5.186 1.00 98.44 81 ARG A O 1
ATOM 636 N N . VAL A 1 82 ? 3.028 -11.209 4.907 1.00 98.38 82 VAL A N 1
ATOM 637 C CA . VAL A 1 82 ? 2.739 -11.441 3.482 1.00 98.38 82 VAL A CA 1
ATOM 638 C C . VAL A 1 82 ? 4.021 -11.459 2.653 1.00 98.38 82 VAL A C 1
ATOM 640 O O . VAL A 1 82 ? 4.182 -12.345 1.819 1.00 98.38 82 VAL A O 1
ATOM 643 N N . GLN A 1 83 ? 4.950 -10.530 2.884 1.00 97.44 83 GLN A N 1
ATOM 644 C CA . GLN A 1 83 ? 6.247 -10.497 2.201 1.00 97.44 83 GLN A CA 1
ATOM 645 C C . GLN A 1 83 ? 7.036 -11.797 2.407 1.00 97.44 83 GLN A C 1
ATOM 647 O O . GLN A 1 83 ? 7.676 -12.270 1.467 1.00 97.44 83 GLN A O 1
ATOM 652 N N . GLU A 1 84 ? 6.990 -12.374 3.608 1.00 98.12 84 GLU A N 1
ATOM 653 C CA . GLU A 1 84 ? 7.679 -13.623 3.933 1.00 98.12 84 GLU A CA 1
ATOM 654 C C . GLU A 1 84 ? 7.042 -14.836 3.236 1.00 98.12 84 GLU A C 1
ATOM 656 O O . GLU A 1 84 ? 7.746 -15.660 2.653 1.00 98.12 84 GLU A O 1
ATOM 661 N N . LYS A 1 85 ? 5.708 -14.957 3.276 1.00 98.12 85 LYS A N 1
ATOM 662 C CA . LYS A 1 85 ? 4.999 -16.155 2.788 1.00 98.12 85 LYS A CA 1
ATOM 663 C C . LYS A 1 85 ? 4.633 -16.102 1.306 1.00 98.12 85 LYS A C 1
ATOM 665 O O . LYS A 1 85 ? 4.633 -17.129 0.634 1.00 98.12 85 LYS A O 1
ATOM 670 N N . ALA A 1 86 ? 4.291 -14.924 0.797 1.00 97.88 86 ALA A N 1
ATOM 671 C CA . ALA A 1 86 ? 3.746 -14.729 -0.542 1.00 97.88 86 ALA A CA 1
ATOM 672 C C . ALA A 1 86 ? 4.172 -13.365 -1.127 1.00 97.88 86 ALA A C 1
ATOM 674 O O . ALA A 1 86 ? 3.331 -12.491 -1.354 1.00 97.88 86 ALA A O 1
ATOM 675 N N . PRO A 1 87 ? 5.463 -13.171 -1.459 1.00 96.06 87 PRO A N 1
ATOM 676 C CA . PRO A 1 87 ? 5.974 -11.890 -1.961 1.00 96.06 87 PRO A CA 1
ATOM 677 C C . PRO A 1 87 ? 5.238 -11.385 -3.211 1.00 96.06 87 PRO A C 1
ATOM 679 O O . PRO A 1 87 ? 5.026 -10.186 -3.364 1.00 96.06 87 PRO A O 1
ATOM 682 N N . ARG A 1 88 ? 4.761 -12.296 -4.072 1.00 95.25 88 ARG A N 1
ATOM 683 C CA . ARG A 1 88 ? 3.963 -11.942 -5.259 1.00 95.25 88 ARG A CA 1
ATOM 684 C C . ARG A 1 88 ? 2.614 -11.298 -4.914 1.00 95.25 88 ARG A C 1
ATOM 686 O O . ARG A 1 88 ? 2.138 -10.470 -5.684 1.00 95.25 88 ARG A O 1
ATOM 693 N N . ALA A 1 89 ? 2.005 -11.662 -3.783 1.00 96.38 89 ALA A N 1
ATOM 694 C CA . ALA A 1 89 ? 0.761 -11.050 -3.319 1.00 96.38 89 ALA A CA 1
ATOM 695 C C . ALA A 1 89 ? 1.002 -9.607 -2.855 1.00 96.38 89 ALA A C 1
ATOM 697 O O . ALA A 1 89 ? 0.237 -8.712 -3.207 1.00 96.38 89 ALA A O 1
ATOM 698 N N . LEU A 1 90 ? 2.112 -9.356 -2.151 1.00 95.38 90 LEU A N 1
ATOM 699 C CA . LEU A 1 90 ? 2.511 -7.991 -1.811 1.00 95.38 90 LEU A CA 1
ATOM 700 C C . LEU A 1 90 ? 2.827 -7.170 -3.067 1.00 95.38 90 LEU A C 1
ATOM 702 O O . LEU A 1 90 ? 2.385 -6.029 -3.182 1.00 95.38 90 LEU A O 1
ATOM 706 N N . ASP A 1 91 ? 3.541 -7.750 -4.031 1.00 93.38 91 ASP A N 1
ATOM 707 C CA . ASP A 1 91 ? 3.879 -7.071 -5.284 1.00 93.38 91 ASP A CA 1
ATOM 708 C C . ASP A 1 91 ? 2.634 -6.653 -6.074 1.00 93.38 91 ASP A C 1
ATOM 710 O O . ASP A 1 91 ? 2.630 -5.576 -6.666 1.00 93.38 91 ASP A O 1
ATOM 714 N N . LEU A 1 92 ? 1.567 -7.458 -6.057 1.00 92.50 92 LEU A N 1
ATOM 715 C CA . LEU A 1 92 ? 0.283 -7.122 -6.679 1.00 92.50 92 LEU A CA 1
ATOM 716 C C . LEU A 1 92 ? -0.334 -5.865 -6.051 1.00 92.50 92 LEU A C 1
ATOM 718 O O . LEU A 1 92 ? -0.789 -4.973 -6.768 1.00 92.50 92 LEU A O 1
ATOM 722 N N . ILE A 1 93 ? -0.297 -5.764 -4.722 1.00 92.56 93 ILE A N 1
ATOM 723 C CA . ILE A 1 93 ? -0.827 -4.611 -3.988 1.00 92.56 93 ILE A CA 1
ATOM 724 C C . ILE A 1 93 ? 0.049 -3.372 -4.190 1.00 92.56 93 ILE A C 1
ATOM 726 O O . ILE A 1 93 ? -0.463 -2.290 -4.474 1.00 92.56 93 ILE A O 1
ATOM 730 N N . LEU A 1 94 ? 1.374 -3.520 -4.128 1.00 91.44 94 LEU A N 1
ATOM 731 C CA . LEU A 1 94 ? 2.309 -2.427 -4.402 1.00 91.44 94 LEU A CA 1
ATOM 732 C C . LEU A 1 94 ? 2.239 -1.965 -5.862 1.00 91.44 94 LEU A C 1
ATOM 734 O O . LEU A 1 94 ? 2.462 -0.792 -6.141 1.00 91.44 94 LEU A O 1
ATOM 738 N N . ALA A 1 95 ? 1.930 -2.844 -6.811 1.00 88.44 95 ALA A N 1
ATOM 739 C CA . ALA A 1 95 ? 1.762 -2.468 -8.211 1.00 88.44 95 ALA A CA 1
ATOM 740 C C . ALA A 1 95 ? 0.446 -1.719 -8.478 1.00 88.44 95 ALA A C 1
ATOM 742 O O . ALA A 1 95 ? 0.289 -1.147 -9.558 1.00 88.44 95 ALA A O 1
ATOM 743 N N . HIS A 1 96 ? -0.490 -1.693 -7.523 1.00 84.00 96 HIS A N 1
ATOM 744 C CA . HIS A 1 96 ? -1.776 -1.042 -7.715 1.00 84.00 96 HIS A CA 1
ATOM 745 C C . HIS A 1 96 ? -1.593 0.478 -7.912 1.00 84.00 96 HIS A C 1
ATOM 747 O O . HIS A 1 96 ? -1.015 1.142 -7.041 1.00 84.00 96 HIS A O 1
ATOM 753 N N . PRO A 1 97 ? -2.106 1.072 -9.011 1.00 73.81 97 PRO A N 1
ATOM 754 C CA . PRO A 1 97 ? -1.871 2.481 -9.338 1.00 73.81 97 PRO A CA 1
ATOM 755 C C . PRO A 1 97 ? -2.254 3.438 -8.205 1.00 73.81 97 PRO A C 1
ATOM 757 O O . PRO A 1 97 ? -1.543 4.403 -7.925 1.00 73.81 97 PRO A O 1
ATOM 760 N N . TYR A 1 98 ? -3.346 3.127 -7.500 1.00 81.31 98 TYR A N 1
ATOM 761 C CA . TYR A 1 98 ? -3.843 3.950 -6.401 1.00 81.31 98 TYR A CA 1
ATOM 762 C C . TYR A 1 98 ? -2.915 3.960 -5.177 1.00 81.31 98 TYR A C 1
ATOM 764 O O . TYR A 1 98 ? -2.823 4.988 -4.512 1.00 81.31 98 TYR A O 1
ATOM 772 N N . ALA A 1 99 ? -2.179 2.875 -4.897 1.00 83.50 99 ALA A N 1
ATOM 773 C CA . ALA A 1 99 ? -1.371 2.761 -3.678 1.00 83.50 99 ALA A CA 1
ATOM 774 C C . ALA A 1 99 ? -0.291 3.855 -3.596 1.00 83.50 99 ALA A C 1
ATOM 776 O O . ALA A 1 99 ? -0.069 4.445 -2.542 1.00 83.50 99 ALA A O 1
ATOM 777 N N . GLY A 1 100 ? 0.343 4.180 -4.729 1.00 82.81 100 GLY A N 1
ATOM 778 C CA . GLY A 1 100 ? 1.356 5.236 -4.789 1.00 82.81 100 GLY A CA 1
ATOM 779 C C . GLY A 1 100 ? 0.778 6.636 -4.566 1.00 82.81 100 GLY A C 1
ATOM 780 O O . GLY A 1 100 ? 1.321 7.407 -3.774 1.00 82.81 100 GLY A O 1
ATOM 781 N N . THR A 1 101 ? -0.322 6.958 -5.253 1.00 88.38 101 THR A N 1
ATOM 782 C CA . THR A 1 101 ? -0.987 8.267 -5.151 1.00 88.38 101 THR A CA 1
ATOM 783 C C . THR A 1 101 ? -1.566 8.490 -3.761 1.00 88.38 101 THR A C 1
ATOM 785 O O . THR A 1 101 ? -1.367 9.557 -3.185 1.00 88.38 101 THR A O 1
ATOM 788 N N . TRP A 1 102 ? -2.226 7.478 -3.194 1.00 92.69 102 TRP A N 1
ATOM 789 C CA . TRP A 1 102 ? -2.762 7.532 -1.838 1.00 92.69 102 TRP A CA 1
ATOM 790 C C . TRP A 1 102 ? -1.661 7.747 -0.794 1.00 92.69 102 TRP A C 1
ATOM 792 O O . TRP A 1 102 ? -1.807 8.628 0.052 1.00 92.69 102 TRP A O 1
ATOM 802 N N . ALA A 1 103 ? -0.554 6.999 -0.863 1.00 91.69 103 ALA A N 1
ATOM 803 C CA . ALA A 1 103 ? 0.529 7.128 0.112 1.00 91.69 103 ALA A CA 1
ATOM 804 C C . ALA A 1 103 ? 1.137 8.539 0.077 1.00 91.69 103 ALA A C 1
ATOM 806 O O . ALA A 1 103 ? 1.292 9.180 1.115 1.00 91.69 103 ALA A O 1
ATOM 807 N N . GLY A 1 104 ? 1.411 9.066 -1.123 1.00 91.62 104 GLY A N 1
ATOM 808 C CA . GLY A 1 104 ? 1.919 10.430 -1.291 1.00 91.62 104 GLY A CA 1
ATOM 809 C C . GLY A 1 104 ? 0.926 11.505 -0.833 1.00 91.62 104 GLY A C 1
ATOM 810 O O . GLY A 1 104 ? 1.317 12.464 -0.168 1.00 91.62 104 GLY A O 1
ATOM 811 N N . TYR A 1 105 ? -0.360 11.340 -1.152 1.00 92.56 105 TYR A N 1
ATOM 812 C CA . TYR A 1 105 ? -1.420 12.251 -0.720 1.00 92.56 105 TYR A CA 1
ATOM 813 C C . TYR A 1 105 ? -1.566 12.273 0.806 1.00 92.56 105 TYR A C 1
ATOM 815 O O . TYR A 1 105 ? -1.526 13.347 1.402 1.00 92.56 105 TYR A O 1
ATOM 823 N N . THR A 1 106 ? -1.654 11.104 1.440 1.00 93.81 106 THR A N 1
ATOM 824 C CA . THR A 1 106 ? -1.795 10.972 2.898 1.00 93.81 106 THR A CA 1
ATOM 825 C C . THR A 1 106 ? -0.579 11.536 3.624 1.00 93.81 106 THR A C 1
ATOM 827 O O . THR A 1 106 ? -0.731 12.315 4.561 1.00 93.81 106 THR A O 1
ATOM 830 N N . MET A 1 107 ? 0.632 11.249 3.137 1.00 92.75 107 MET A N 1
ATOM 831 C CA . MET A 1 107 ? 1.860 11.818 3.696 1.00 92.75 107 MET A CA 1
ATOM 832 C C . MET A 1 107 ? 1.873 13.351 3.626 1.00 92.75 107 MET A C 1
ATOM 834 O O . MET A 1 107 ? 2.317 14.015 4.561 1.00 92.75 107 MET A O 1
ATOM 838 N N . ARG A 1 108 ? 1.363 13.935 2.532 1.00 92.44 108 ARG A N 1
ATOM 839 C CA . ARG A 1 108 ? 1.231 15.392 2.393 1.00 92.44 108 ARG A CA 1
ATOM 840 C C . ARG A 1 108 ? 0.242 15.973 3.402 1.00 92.44 108 ARG A C 1
ATOM 842 O O . ARG A 1 108 ? 0.528 17.026 3.964 1.00 92.44 108 ARG A O 1
ATOM 849 N N . LEU A 1 109 ? -0.895 15.310 3.628 1.00 92.94 109 LEU A N 1
ATOM 850 C CA . LEU A 1 109 ? -1.872 15.739 4.633 1.00 92.94 109 LEU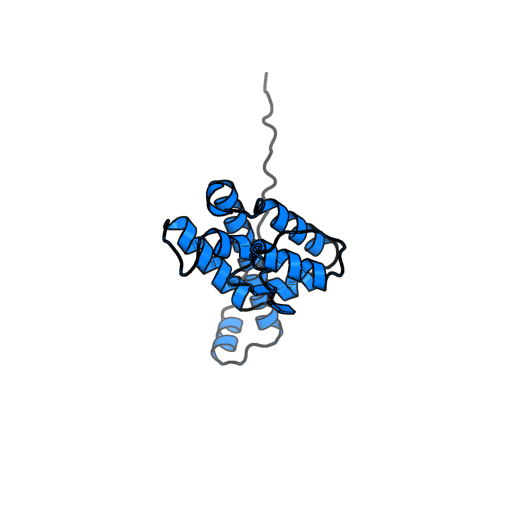 A CA 1
ATOM 851 C C . LEU A 1 109 ? -1.266 15.720 6.043 1.00 92.94 109 LEU A C 1
ATOM 853 O O . LEU A 1 109 ? -1.385 16.714 6.756 1.00 92.94 109 LEU A O 1
ATOM 857 N N . LEU A 1 110 ? -0.564 14.638 6.405 1.00 91.19 110 LEU A N 1
ATOM 858 C CA . LEU A 1 110 ? 0.103 14.494 7.704 1.00 91.19 110 LEU A CA 1
ATOM 859 C C . LEU A 1 110 ? 1.169 15.574 7.917 1.00 91.19 110 LEU A C 1
ATOM 861 O O . LEU A 1 110 ? 1.098 16.331 8.883 1.00 91.19 110 LEU A O 1
ATOM 865 N N . ARG A 1 111 ? 2.117 15.707 6.981 1.00 89.50 111 ARG A N 1
ATOM 866 C CA . ARG A 1 111 ? 3.233 16.661 7.102 1.00 89.50 111 ARG A CA 1
ATOM 867 C C . ARG A 1 111 ? 2.776 18.109 7.198 1.00 89.50 111 ARG A C 1
ATOM 869 O O . ARG A 1 111 ? 3.339 18.878 7.968 1.00 89.50 111 ARG A O 1
ATOM 876 N N . ASN A 1 112 ? 1.760 18.476 6.423 1.00 90.88 112 ASN A N 1
ATOM 877 C CA . ASN A 1 112 ? 1.280 19.853 6.380 1.00 90.88 112 ASN A CA 1
ATOM 878 C C . ASN A 1 112 ? 0.180 20.130 7.417 1.00 90.88 112 ASN A C 1
ATOM 880 O O . ASN A 1 112 ? -0.276 21.267 7.507 1.00 90.88 112 ASN A O 1
ATOM 884 N N . ARG A 1 113 ? -0.259 19.113 8.176 1.00 87.00 113 ARG A N 1
ATOM 885 C CA . ARG A 1 113 ? -1.381 19.184 9.128 1.00 87.00 113 ARG A CA 1
ATOM 886 C C . ARG A 1 113 ? -2.661 19.748 8.500 1.00 87.00 113 ARG A C 1
ATOM 888 O O . ARG A 1 113 ? -3.344 20.581 9.090 1.00 87.00 113 ARG A O 1
ATOM 895 N N . ILE A 1 114 ? -2.972 19.302 7.284 1.00 88.44 114 ILE A N 1
ATOM 896 C CA . ILE A 1 114 ? -4.149 19.749 6.527 1.00 88.44 114 ILE A CA 1
ATOM 897 C C . ILE A 1 114 ? -5.224 18.662 6.574 1.00 88.44 114 ILE A C 1
ATOM 899 O O . ILE A 1 114 ? -4.923 17.468 6.518 1.00 88.44 114 ILE A O 1
ATOM 903 N N . THR A 1 115 ? -6.488 19.076 6.649 1.00 83.44 115 THR A N 1
ATOM 904 C CA . THR A 1 115 ? -7.642 18.180 6.565 1.00 83.44 115 THR A CA 1
ATOM 905 C C . THR A 1 115 ? -7.881 17.704 5.130 1.00 83.44 115 THR A C 1
ATOM 907 O O . THR A 1 115 ? -7.745 18.452 4.162 1.00 83.44 115 THR A O 1
ATOM 910 N N . GLY A 1 116 ? -8.208 16.420 4.987 1.00 83.69 116 GLY A N 1
ATOM 911 C CA . GLY A 1 116 ? -8.583 15.827 3.708 1.00 83.69 116 GLY A CA 1
ATOM 912 C C . GLY A 1 116 ? -10.080 15.943 3.421 1.00 83.69 116 GLY A C 1
ATOM 913 O O . GLY A 1 116 ? -10.833 16.589 4.146 1.00 83.69 116 GLY A O 1
ATOM 914 N N . VAL A 1 117 ? -10.516 15.266 2.357 1.00 84.81 117 VAL A N 1
ATOM 915 C CA . VAL A 1 117 ? -11.943 15.133 1.998 1.00 84.81 117 VAL A CA 1
ATOM 916 C C . VAL A 1 117 ? -12.720 14.220 2.955 1.00 84.81 117 VAL A C 1
ATOM 918 O O . VAL A 1 117 ? -13.947 14.238 2.967 1.00 84.81 117 VAL A O 1
ATOM 921 N N . CYS A 1 118 ? -12.014 13.418 3.752 1.00 87.56 118 CYS A N 1
ATOM 922 C CA . CYS A 1 118 ? -12.562 12.612 4.833 1.00 87.56 118 CYS A CA 1
ATOM 923 C C . CYS A 1 118 ? -11.652 12.722 6.076 1.00 87.56 118 CYS A C 1
ATOM 925 O O . CYS A 1 118 ? -10.566 13.311 6.000 1.00 87.56 118 CYS A O 1
ATOM 927 N N . PRO A 1 119 ? -12.088 12.218 7.246 1.00 90.75 119 PRO A N 1
ATOM 928 C CA . PRO A 1 119 ? -11.278 12.251 8.459 1.00 90.75 119 PRO A CA 1
ATOM 929 C C . PRO A 1 119 ? -9.898 11.611 8.264 1.00 90.75 119 PRO A C 1
ATOM 931 O O . PRO A 1 119 ? -9.759 10.637 7.530 1.00 90.75 119 PRO A O 1
ATOM 934 N N . MET A 1 120 ? -8.872 12.107 8.963 1.00 92.19 120 MET A N 1
ATOM 935 C CA . MET A 1 120 ? -7.494 11.615 8.794 1.00 92.19 120 MET A CA 1
ATOM 936 C C . MET A 1 120 ? -7.365 10.097 9.000 1.00 92.19 120 MET A C 1
ATOM 938 O O . MET A 1 120 ? -6.653 9.432 8.246 1.00 92.19 120 MET A O 1
ATOM 942 N N . TRP A 1 121 ? -8.118 9.536 9.949 1.00 92.38 121 TRP A N 1
ATOM 943 C CA . TRP A 1 121 ? -8.118 8.100 10.226 1.00 92.38 121 TRP A CA 1
ATOM 944 C C . TRP A 1 121 ? -8.579 7.250 9.037 1.00 92.38 121 TRP A C 1
ATOM 946 O O . TRP A 1 121 ? -8.128 6.119 8.892 1.00 92.38 121 TRP A O 1
ATOM 956 N N . MET A 1 122 ? -9.401 7.791 8.131 1.00 93.50 122 MET A N 1
ATOM 957 C CA . MET A 1 122 ? -9.772 7.116 6.884 1.00 93.50 122 MET A CA 1
ATOM 958 C C . MET A 1 122 ? -8.601 7.054 5.905 1.00 93.50 122 MET A C 1
ATOM 960 O O . MET A 1 122 ? -8.408 6.048 5.220 1.00 93.50 122 MET A O 1
ATOM 964 N N . HIS A 1 123 ? -7.815 8.130 5.828 1.00 93.19 123 HIS A N 1
ATOM 965 C CA . HIS A 1 123 ? -6.643 8.181 4.965 1.00 93.19 123 HIS A CA 1
ATOM 966 C C . HIS A 1 123 ? -5.557 7.239 5.476 1.00 93.19 123 HIS A C 1
ATOM 968 O O . HIS A 1 123 ? -5.095 6.396 4.716 1.00 93.19 123 HIS A O 1
ATOM 974 N N . VAL A 1 124 ? -5.198 7.328 6.757 1.00 93.62 124 VAL A N 1
ATOM 975 C CA . VAL A 1 124 ? -4.190 6.455 7.381 1.00 93.62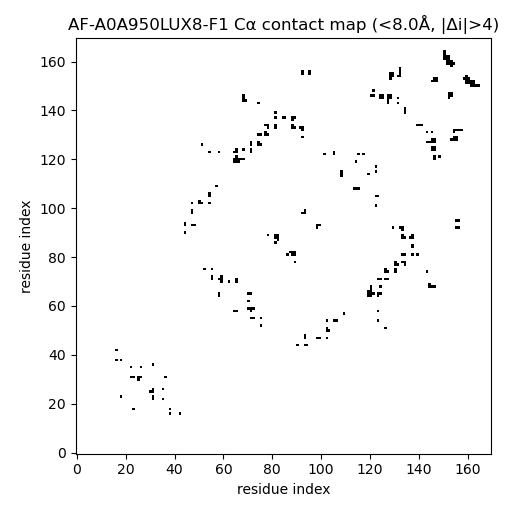 124 VAL A CA 1
ATOM 976 C C . VAL A 1 124 ? -4.668 5.001 7.418 1.00 93.62 124 VAL A C 1
ATOM 978 O O . VAL A 1 124 ? -3.927 4.089 7.054 1.00 93.62 124 VAL A O 1
ATOM 981 N N . GLY A 1 125 ? -5.944 4.788 7.744 1.00 94.25 125 GLY A N 1
ATOM 982 C CA . GLY A 1 125 ? -6.576 3.476 7.840 1.00 94.25 125 GLY A CA 1
ATOM 983 C C . GLY A 1 125 ? -6.584 2.665 6.550 1.00 94.25 125 GLY A C 1
ATOM 984 O O . GLY A 1 125 ? -6.703 1.442 6.590 1.00 94.25 125 GLY A O 1
ATOM 985 N N . HIS A 1 126 ? -6.402 3.300 5.391 1.00 94.12 126 HIS A N 1
ATOM 986 C CA . HIS A 1 126 ? -6.271 2.578 4.128 1.00 94.12 126 HIS A CA 1
ATOM 987 C C . HIS A 1 126 ? -5.041 1.650 4.099 1.00 94.12 126 HIS A C 1
ATOM 989 O O . HIS A 1 126 ? -5.033 0.680 3.342 1.00 94.12 126 HIS A O 1
ATOM 995 N N . LEU A 1 127 ? -4.042 1.870 4.965 1.00 95.56 127 LEU A N 1
ATOM 996 C CA . LEU A 1 127 ? -2.950 0.917 5.170 1.00 95.56 127 LEU A CA 1
ATOM 997 C C . LEU A 1 127 ? -3.466 -0.454 5.636 1.00 95.56 127 LEU A C 1
ATOM 999 O O . LEU A 1 127 ? -3.031 -1.477 5.108 1.00 95.56 127 LEU A O 1
ATOM 1003 N N . HIS A 1 128 ? -4.434 -0.483 6.557 1.00 96.75 128 HIS A N 1
ATOM 1004 C CA . HIS A 1 128 ? -5.062 -1.727 7.013 1.00 96.75 128 HIS A CA 1
ATOM 1005 C C . HIS A 1 128 ? -5.833 -2.416 5.884 1.00 96.75 128 HIS A C 1
ATOM 1007 O O . HIS A 1 128 ? -5.754 -3.632 5.729 1.00 96.75 128 HIS A O 1
ATOM 1013 N N . ALA A 1 129 ? -6.513 -1.646 5.028 1.00 96.00 129 ALA A N 1
ATOM 1014 C CA . ALA A 1 129 ? -7.186 -2.188 3.846 1.00 96.00 129 ALA A CA 1
ATOM 1015 C C . ALA A 1 129 ? -6.194 -2.804 2.837 1.00 96.00 129 ALA A C 1
ATOM 1017 O O . ALA A 1 129 ? -6.465 -3.863 2.269 1.00 96.00 129 ALA A O 1
ATOM 1018 N N . LEU A 1 130 ? -5.028 -2.178 2.633 1.00 95.88 130 LEU A N 1
ATOM 1019 C CA . LEU A 1 130 ? -3.949 -2.736 1.809 1.00 95.88 130 LEU A CA 1
ATOM 1020 C C . LEU A 1 130 ?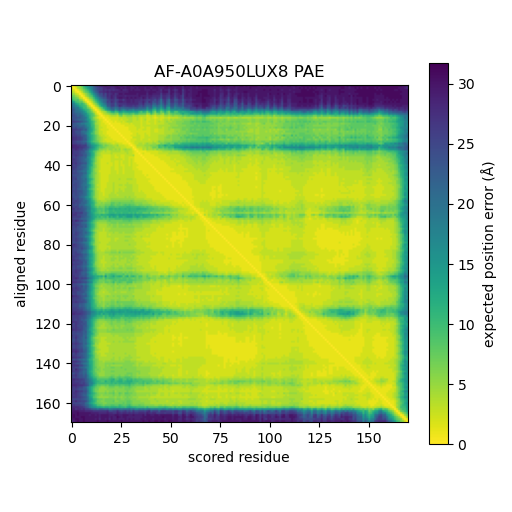 -3.395 -4.032 2.410 1.00 95.88 130 LEU A C 1
ATOM 1022 O O . LEU A 1 130 ? -3.213 -5.007 1.680 1.00 95.88 130 LEU A O 1
ATOM 1026 N N . ALA A 1 131 ? -3.154 -4.057 3.722 1.00 97.25 131 ALA A N 1
ATOM 1027 C CA . ALA A 1 131 ? -2.656 -5.233 4.429 1.00 97.25 131 ALA A CA 1
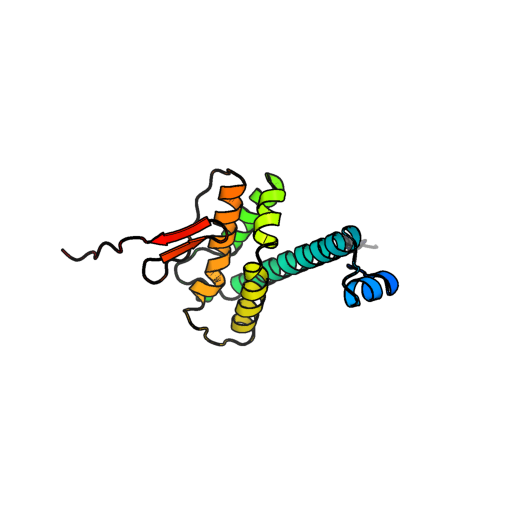ATOM 1028 C C . ALA A 1 131 ? -3.649 -6.403 4.365 1.00 97.25 131 ALA A C 1
ATOM 1030 O O . ALA A 1 131 ? -3.256 -7.522 4.034 1.00 97.25 131 ALA A O 1
ATOM 1031 N N . ALA A 1 132 ? -4.940 -6.133 4.576 1.00 97.81 132 ALA A N 1
ATOM 1032 C CA . ALA A 1 132 ? -6.008 -7.118 4.439 1.00 97.81 132 ALA A CA 1
ATOM 1033 C C . ALA A 1 132 ? -6.073 -7.693 3.018 1.00 97.81 132 ALA A C 1
ATOM 1035 O O . ALA A 1 132 ? -6.081 -8.909 2.838 1.00 97.81 132 ALA A O 1
ATOM 1036 N N . ALA A 1 133 ? -6.059 -6.834 1.993 1.00 97.12 133 ALA A N 1
ATOM 1037 C CA . ALA A 1 133 ? -6.072 -7.280 0.603 1.00 97.12 133 ALA A CA 1
ATOM 1038 C C . ALA A 1 133 ? -4.841 -8.140 0.265 1.00 97.12 133 ALA A C 1
ATOM 1040 O O . ALA A 1 133 ? -4.974 -9.193 -0.361 1.00 97.12 133 ALA A O 1
ATOM 1041 N N . ALA A 1 134 ? -3.650 -7.736 0.721 1.00 97.50 134 ALA A N 1
ATOM 1042 C CA . ALA A 1 134 ? -2.417 -8.498 0.538 1.00 97.50 134 ALA A CA 1
ATOM 1043 C C . ALA A 1 134 ? -2.502 -9.885 1.198 1.00 97.50 134 ALA A C 1
ATOM 1045 O O . ALA A 1 134 ? -2.134 -10.885 0.581 1.00 97.50 134 ALA A O 1
ATOM 1046 N N . ALA A 1 135 ? -3.025 -9.954 2.424 1.00 98.38 135 ALA A N 1
ATOM 1047 C CA . ALA A 1 135 ? -3.175 -11.194 3.179 1.00 98.38 135 ALA A CA 1
ATOM 1048 C C . ALA A 1 135 ? -4.201 -12.151 2.551 1.00 98.38 135 ALA A C 1
ATOM 1050 O O . ALA A 1 135 ? -3.946 -13.356 2.487 1.00 98.38 135 ALA A O 1
ATOM 1051 N N . ILE A 1 136 ? -5.300 -11.623 2.000 1.00 97.94 136 ILE A N 1
ATOM 1052 C CA . ILE A 1 136 ? -6.293 -12.401 1.241 1.00 97.94 136 ILE A CA 1
ATOM 1053 C C . ILE A 1 136 ? -5.655 -13.015 -0.009 1.00 97.94 136 ILE A C 1
ATOM 1055 O O . ILE A 1 136 ? -5.767 -14.222 -0.226 1.00 97.94 136 ILE A O 1
ATOM 1059 N N . HIS A 1 137 ? -4.929 -12.224 -0.808 1.00 97.75 137 HIS A N 1
ATOM 1060 C CA . HIS A 1 137 ? -4.213 -12.740 -1.987 1.00 97.75 137 HIS A CA 1
ATOM 1061 C C . HIS A 1 137 ? -3.142 -13.770 -1.621 1.00 97.75 137 HIS A C 1
ATOM 1063 O O . HIS A 1 137 ? -2.901 -14.714 -2.373 1.00 97.75 137 HIS A O 1
ATOM 1069 N N . ALA A 1 138 ? -2.523 -13.614 -0.452 1.00 98.19 138 ALA A N 1
ATOM 1070 C CA . ALA A 1 138 ? -1.553 -14.549 0.103 1.00 98.19 138 ALA A CA 1
ATOM 1071 C C . ALA A 1 138 ? -2.180 -15.806 0.730 1.00 98.19 138 ALA A C 1
ATOM 1073 O O . ALA A 1 138 ? -1.440 -16.713 1.106 1.00 98.19 138 ALA A O 1
ATOM 1074 N N . ARG A 1 139 ? -3.517 -15.872 0.836 1.00 97.94 139 ARG A N 1
ATOM 1075 C CA . ARG A 1 139 ? -4.271 -16.947 1.506 1.00 97.94 139 ARG A CA 1
ATOM 1076 C C . ARG A 1 139 ? -3.789 -17.210 2.935 1.00 97.94 139 ARG A C 1
ATOM 1078 O O . ARG A 1 139 ? -3.688 -18.359 3.359 1.00 97.94 139 ARG A O 1
ATOM 1085 N N . LEU A 1 140 ? -3.450 -16.145 3.658 1.00 98.38 140 LEU A N 1
ATOM 1086 C CA . LEU A 1 140 ? -3.079 -16.242 5.066 1.00 98.38 140 LEU A CA 1
ATOM 1087 C C . LEU A 1 140 ? -4.325 -16.273 5.945 1.00 98.38 140 LEU A C 1
ATOM 1089 O O . LEU A 1 140 ? -5.337 -15.664 5.609 1.00 98.38 140 LEU A O 1
ATOM 1093 N N . ASP A 1 141 ? -4.210 -16.926 7.097 1.00 97.88 141 ASP A N 1
ATOM 1094 C CA . ASP A 1 141 ? -5.142 -16.729 8.204 1.00 97.88 141 ASP A CA 1
ATOM 1095 C C . ASP A 1 141 ? -4.756 -15.455 8.976 1.00 97.88 141 ASP A C 1
ATOM 1097 O O . ASP A 1 141 ? -3.584 -15.259 9.332 1.00 97.88 141 ASP A O 1
ATOM 1101 N N . PHE A 1 142 ? -5.706 -14.540 9.164 1.00 97.75 142 PHE A N 1
ATOM 1102 C CA . PHE A 1 142 ? -5.476 -13.253 9.817 1.00 97.75 142 PHE A CA 1
ATOM 1103 C C . PHE A 1 142 ? -6.778 -12.609 10.302 1.00 97.75 142 PHE A C 1
ATOM 1105 O O . PHE A 1 142 ? -7.862 -12.865 9.783 1.00 97.75 142 PHE A O 1
ATOM 1112 N N . GLN A 1 143 ? -6.631 -11.687 11.249 1.00 96.88 143 GLN A N 1
ATOM 1113 C CA . GLN A 1 143 ? -7.680 -10.781 11.693 1.00 96.88 143 GLN A CA 1
ATOM 1114 C C . GLN A 1 143 ? -7.121 -9.357 11.680 1.00 96.88 143 GLN A C 1
ATOM 1116 O O . GLN A 1 143 ? -5.980 -9.132 12.079 1.00 96.88 143 GLN A O 1
ATOM 1121 N N . THR A 1 144 ? -7.900 -8.398 11.187 1.00 96.06 144 THR A N 1
ATOM 1122 C CA . THR A 1 144 ? -7.524 -6.979 11.164 1.00 96.06 144 THR A CA 1
ATOM 1123 C C . THR A 1 144 ? -8.772 -6.098 11.132 1.00 96.06 144 THR A C 1
ATOM 1125 O O . THR A 1 144 ? -9.870 -6.584 10.853 1.00 96.06 144 THR A O 1
ATOM 1128 N N . HIS A 1 145 ? -8.604 -4.807 11.406 1.00 95.19 145 HIS A N 1
ATOM 1129 C CA . HIS A 1 145 ? -9.667 -3.810 11.327 1.00 95.19 145 HIS A CA 1
ATOM 1130 C C . HIS A 1 145 ? -9.454 -2.953 10.089 1.00 95.19 145 HIS A C 1
ATOM 1132 O O . HIS A 1 145 ? -8.370 -2.421 9.890 1.00 95.19 145 HIS A O 1
ATOM 1138 N N . ILE A 1 146 ? -10.490 -2.777 9.273 1.00 95.50 146 ILE A N 1
ATOM 1139 C CA . ILE A 1 146 ? -10.428 -1.925 8.083 1.00 95.50 146 ILE A CA 1
ATOM 1140 C C . ILE A 1 146 ? -11.380 -0.737 8.225 1.00 95.50 146 ILE A C 1
ATOM 1142 O O . ILE A 1 146 ? -12.418 -0.860 8.880 1.00 95.50 146 ILE A O 1
ATOM 1146 N N . PRO A 1 147 ? -11.056 0.419 7.622 1.00 94.00 147 PRO A N 1
ATOM 1147 C CA . PRO A 1 147 ? -11.931 1.578 7.668 1.00 94.00 147 PRO A CA 1
ATOM 1148 C C . PRO A 1 147 ? -13.268 1.301 6.967 1.00 94.00 147 PRO A C 1
ATOM 1150 O O . PRO A 1 147 ? -13.300 0.859 5.816 1.00 94.00 147 PRO A O 1
ATOM 1153 N N . LEU A 1 148 ? -14.362 1.628 7.656 1.00 92.56 148 LEU A N 1
ATOM 1154 C CA . LEU A 1 148 ? -15.723 1.632 7.127 1.00 92.56 148 LEU A CA 1
ATOM 1155 C C . LEU A 1 148 ? -16.176 3.080 6.928 1.00 92.56 148 LEU A C 1
ATOM 1157 O O . LEU A 1 148 ? -16.153 3.870 7.871 1.00 92.56 148 LEU A O 1
ATOM 1161 N N . TRP A 1 149 ? -16.619 3.428 5.721 1.00 88.06 149 TRP A N 1
ATOM 1162 C CA . TRP A 1 149 ? -17.077 4.781 5.406 1.00 88.06 149 TRP A CA 1
ATOM 1163 C C . TRP A 1 149 ? -18.419 4.760 4.699 1.00 88.06 149 TRP A C 1
ATOM 1165 O O . TRP A 1 149 ? -18.547 4.150 3.641 1.00 88.06 149 TRP A O 1
ATOM 1175 N N . ASN A 1 150 ? -19.416 5.433 5.279 1.00 87.62 150 ASN A N 1
ATOM 1176 C CA . ASN A 1 150 ? -20.787 5.468 4.762 1.00 87.62 150 ASN A CA 1
ATOM 1177 C C . ASN A 1 150 ? -21.337 4.061 4.438 1.00 87.62 150 ASN A C 1
ATOM 1179 O O . ASN A 1 150 ? -21.927 3.850 3.383 1.00 87.62 150 ASN A O 1
ATOM 1183 N N . GLY A 1 151 ? -21.075 3.082 5.315 1.00 89.56 151 GLY A N 1
ATOM 1184 C CA . GLY A 1 151 ? -21.471 1.678 5.121 1.00 89.56 151 GLY A CA 1
ATOM 1185 C C . GLY A 1 151 ? -20.625 0.895 4.107 1.00 89.56 151 GLY A C 1
ATOM 1186 O O . GLY A 1 151 ? -20.874 -0.284 3.887 1.00 89.56 151 GLY A O 1
ATOM 1187 N N . GLY A 1 152 ? -19.608 1.508 3.497 1.00 92.94 152 GLY A N 1
ATOM 1188 C CA . GLY A 1 152 ? -18.729 0.876 2.515 1.00 92.94 152 GLY A CA 1
ATOM 1189 C C . GLY A 1 152 ? -17.345 0.524 3.065 1.00 92.94 152 GLY A C 1
ATOM 1190 O O . GLY A 1 152 ? -16.636 1.395 3.575 1.00 92.94 152 GLY A O 1
ATOM 1191 N N . ALA A 1 153 ? -16.935 -0.736 2.923 1.00 94.00 153 ALA A N 1
ATOM 1192 C CA . ALA A 1 153 ? -15.583 -1.212 3.212 1.00 94.00 153 ALA A CA 1
ATOM 1193 C C . ALA A 1 153 ? -14.864 -1.548 1.897 1.00 94.00 153 ALA A C 1
ATOM 1195 O O . ALA A 1 153 ? -15.220 -2.504 1.205 1.00 94.00 153 ALA A O 1
ATOM 1196 N N . MET A 1 154 ? -13.873 -0.736 1.521 1.00 92.62 154 MET A N 1
ATOM 1197 C CA . MET A 1 154 ? -13.131 -0.908 0.268 1.00 92.62 154 MET A CA 1
ATOM 1198 C C . MET A 1 154 ? -11.812 -1.636 0.506 1.00 92.62 154 MET A C 1
ATOM 1200 O O . MET A 1 154 ? -10.997 -1.203 1.321 1.00 92.62 154 MET A O 1
ATOM 1204 N N . LEU A 1 155 ? -11.581 -2.701 -0.260 1.00 93.75 155 LEU A N 1
ATOM 1205 C CA . LEU A 1 155 ? -10.321 -3.429 -0.311 1.00 93.75 155 LEU A CA 1
ATOM 1206 C C . LEU A 1 155 ? -9.715 -3.305 -1.716 1.00 93.75 155 LEU A C 1
ATOM 1208 O O . LEU A 1 155 ? -10.331 -3.750 -2.695 1.00 93.75 155 LEU A O 1
ATOM 1212 N N . PRO A 1 156 ? -8.504 -2.730 -1.853 1.00 90.25 156 PRO A N 1
ATOM 1213 C CA . PRO A 1 156 ? -7.817 -2.641 -3.136 1.00 90.25 156 PRO A CA 1
ATOM 1214 C C . PRO A 1 156 ? -7.766 -4.000 -3.826 1.00 90.25 156 PRO A C 1
ATOM 1216 O O . PRO A 1 156 ? -7.488 -5.006 -3.181 1.00 90.25 156 PRO A O 1
ATOM 1219 N N . THR A 1 157 ? -8.019 -4.030 -5.136 1.00 91.94 157 THR A N 1
ATOM 1220 C CA . THR A 1 157 ? -8.034 -5.240 -5.990 1.00 91.94 157 THR A CA 1
ATOM 1221 C C . THR A 1 157 ? -9.134 -6.273 -5.717 1.00 91.94 157 THR A C 1
ATOM 1223 O O . THR A 1 157 ? -9.275 -7.201 -6.508 1.00 91.94 157 THR A O 1
ATOM 1226 N N . LEU A 1 158 ? -9.929 -6.109 -4.655 1.00 93.50 158 LEU A N 1
ATOM 1227 C CA . LEU A 1 158 ? -11.026 -7.017 -4.294 1.00 93.50 158 LEU A CA 1
ATOM 1228 C C . LEU A 1 158 ? -12.405 -6.362 -4.447 1.00 93.50 158 LEU A C 1
ATOM 1230 O O . LEU A 1 158 ? -13.373 -7.048 -4.755 1.00 93.50 158 LEU A O 1
ATOM 1234 N N . GLY A 1 159 ? -12.489 -5.038 -4.293 1.00 92.75 159 GLY A N 1
ATOM 1235 C CA . GLY A 1 159 ? -13.707 -4.262 -4.526 1.00 92.75 159 GLY A CA 1
ATOM 1236 C C . GLY A 1 159 ? -14.252 -3.597 -3.265 1.00 92.75 159 GLY A C 1
ATOM 1237 O O . GLY A 1 159 ? -13.515 -3.310 -2.322 1.00 92.75 159 GLY A O 1
ATOM 1238 N N . LEU A 1 160 ? -15.552 -3.303 -3.282 1.00 94.44 160 LEU A N 1
ATOM 1239 C CA . LEU A 1 160 ? -16.280 -2.631 -2.208 1.00 94.44 160 LEU A CA 1
ATOM 1240 C C . LEU A 1 160 ? -17.335 -3.581 -1.640 1.00 94.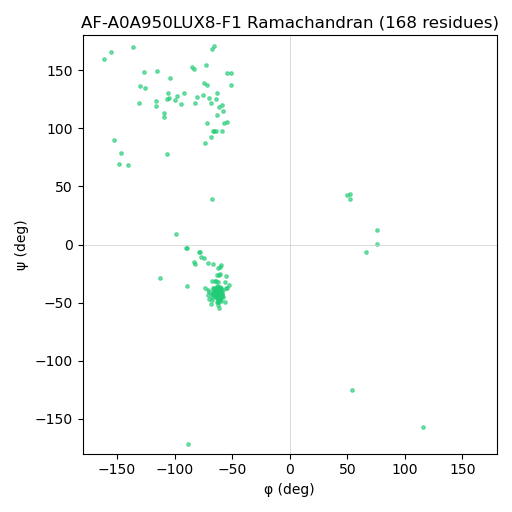44 160 LEU A C 1
ATOM 1242 O O . LEU A 1 160 ? -18.214 -4.030 -2.374 1.00 94.44 160 LEU A O 1
ATOM 1246 N N . ALA A 1 161 ? -17.277 -3.832 -0.337 1.00 93.81 161 ALA A N 1
ATOM 1247 C CA . ALA A 1 161 ? -18.362 -4.466 0.393 1.00 93.81 161 ALA A CA 1
ATOM 1248 C C . ALA A 1 161 ? -19.287 -3.387 0.965 1.00 93.81 161 ALA A C 1
ATOM 1250 O O . ALA A 1 161 ? -18.817 -2.438 1.596 1.00 93.81 161 ALA A O 1
ATOM 1251 N N . GLN A 1 162 ? -20.593 -3.534 0.745 1.00 93.50 162 GLN A N 1
ATOM 1252 C CA . GLN A 1 162 ? -21.604 -2.728 1.424 1.00 93.50 162 GLN A CA 1
ATOM 1253 C C . GLN A 1 162 ? -22.089 -3.492 2.649 1.00 93.50 162 GLN A C 1
ATOM 1255 O O . GLN A 1 162 ? -22.575 -4.616 2.537 1.00 93.50 162 GLN A O 1
ATOM 1260 N N . LEU A 1 163 ? -21.933 -2.880 3.812 1.00 87.25 163 LEU A N 1
ATOM 1261 C CA . LEU A 1 163 ? -22.456 -3.370 5.071 1.00 87.25 163 LEU A CA 1
ATOM 1262 C C . LEU A 1 163 ? -23.733 -2.589 5.352 1.00 87.25 163 LEU A C 1
ATOM 1264 O O . LEU A 1 163 ? -23.716 -1.355 5.378 1.00 87.25 163 LEU A O 1
ATOM 1268 N N . ALA A 1 164 ? -24.839 -3.307 5.547 1.00 79.94 164 ALA A N 1
ATOM 1269 C CA . ALA A 1 164 ? -26.013 -2.700 6.144 1.00 79.94 164 ALA A CA 1
ATOM 1270 C C . ALA A 1 164 ? -25.565 -2.158 7.503 1.00 79.94 164 ALA A C 1
ATOM 1272 O O . ALA A 1 164 ? -25.116 -2.915 8.364 1.00 79.94 164 ALA A O 1
ATOM 1273 N N . ALA A 1 165 ? -25.598 -0.838 7.667 1.00 62.72 165 ALA A N 1
ATOM 1274 C CA . ALA A 1 165 ? -25.572 -0.286 9.002 1.00 62.72 165 ALA A CA 1
ATOM 1275 C C . ALA A 1 165 ? -26.899 -0.726 9.611 1.00 62.72 165 ALA A C 1
ATOM 1277 O O . ALA A 1 165 ? -27.928 -0.126 9.301 1.00 62.72 165 ALA A O 1
ATOM 1278 N N . ASP A 1 166 ? -26.893 -1.806 10.394 1.00 55.53 166 ASP A N 1
ATOM 1279 C CA . ASP A 1 166 ? -28.012 -2.083 11.277 1.00 55.53 166 ASP A CA 1
ATOM 1280 C C . ASP A 1 166 ? -28.169 -0.818 12.115 1.00 55.53 166 ASP A C 1
ATOM 1282 O O . ASP A 1 166 ? -27.330 -0.475 12.953 1.00 55.53 166 ASP A O 1
ATOM 1286 N N . SER A 1 167 ? -29.200 -0.042 11.800 1.00 47.06 167 SER A N 1
ATOM 1287 C CA . SER A 1 167 ? -29.655 1.023 12.663 1.00 47.06 167 SER A CA 1
ATOM 1288 C C . SER A 1 167 ? -29.968 0.349 13.991 1.00 47.06 167 SER A C 1
ATOM 1290 O O . SER A 1 167 ? -30.974 -0.344 14.099 1.00 47.06 167 SER A O 1
ATOM 1292 N N . LEU A 1 168 ? -29.091 0.526 14.980 1.00 46.94 168 LEU A N 1
ATOM 1293 C CA . LEU A 1 168 ? -29.228 0.049 16.363 1.00 46.94 168 LEU A CA 1
ATOM 1294 C C . LEU A 1 168 ? -30.373 0.765 17.117 1.00 46.94 168 LEU A C 1
ATOM 1296 O O . LEU A 1 168 ? -30.255 1.109 18.288 1.00 46.94 168 LEU A O 1
ATOM 1300 N N . TRP A 1 169 ? -31.487 1.009 16.429 1.00 46.69 169 TRP A N 1
ATOM 1301 C CA . TRP A 1 169 ? -32.681 1.673 16.929 1.00 46.69 169 TRP A CA 1
ATOM 1302 C C . TRP A 1 169 ? -33.911 1.055 16.248 1.00 46.69 169 TRP A C 1
ATOM 1304 O O . TRP A 1 169 ? -34.472 1.615 15.305 1.00 46.69 169 TRP A O 1
ATOM 1314 N N . SER A 1 170 ? -34.318 -0.115 16.731 1.00 39.03 170 SER A N 1
ATOM 1315 C CA . SER A 1 170 ? -35.709 -0.577 16.685 1.00 39.03 170 SER A CA 1
ATOM 1316 C C . SER A 1 170 ? -36.049 -1.220 18.016 1.00 39.03 170 SER A C 1
ATOM 1318 O O . SER A 1 170 ? -35.274 -2.127 18.398 1.00 39.03 170 SER A O 1
#

pLDDT: mean 86.72, std 15.87, range [33.84, 98.44]

Secondary structure (DSSP, 8-state):
--PPPP--------PPP---HHHHHHHHTT---HHHHHHHHHHHHHHHHHHHHHHHHHHHT-GGGSTTSPPHHHHHHHHHHHHHH-HHHHHHHHT-HHHHHHHHHHHHHHHHT---SS-HHHHHHHHHHHHHHHHHHTT---------BTTEEEETTTEEEEP----S--

Mean predicted aligned error: 7.84 Å

Sequence (170 aa):
MTVPAEDHAASHDFALHRLSWADFDHLARGEGGAGVVLRLRSAERSRRLLLLRALVEETTKTPEVFGPLPSSEDAWELLARVQEKAPRALDLILAHPYAGTWAGYTMRLLRNRITGVCPMWMHVGHLHALAAAAAIHARLDFQTHIPLWNGGAMLPTLGLAQLAADSLWS